Protein AF-A0AAD5APL8-F1 (afdb_monomer_lite)

Organism: Silurus asotus (NCBI:txid30991)

Structure (mmCIF, N/CA/C/O backbone):
data_AF-A0AAD5APL8-F1
#
_entry.id   AF-A0AAD5APL8-F1
#
loop_
_atom_site.group_PDB
_atom_site.id
_atom_site.type_symbol
_atom_site.label_atom_id
_atom_site.label_alt_id
_atom_site.label_comp_id
_atom_site.label_asym_id
_atom_site.label_entity_id
_atom_site.label_seq_id
_atom_site.pdbx_PDB_ins_code
_atom_site.Cartn_x
_atom_site.Cartn_y
_atom_site.Cartn_z
_atom_site.occupancy
_atom_site.B_iso_or_equiv
_atom_site.auth_seq_id
_atom_site.auth_comp_id
_atom_site.auth_asym_id
_atom_site.auth_atom_id
_atom_site.pdbx_PDB_model_num
ATOM 1 N N . GLU A 1 1 ? 1.691 -7.862 37.920 1.00 60.91 1 GLU A N 1
ATOM 2 C CA . GLU A 1 1 ? 2.250 -9.004 37.168 1.00 60.91 1 GLU A CA 1
ATOM 3 C C . GLU A 1 1 ? 2.246 -8.672 35.672 1.00 60.91 1 GLU A C 1
ATOM 5 O O . GLU A 1 1 ? 1.366 -7.941 35.237 1.00 60.91 1 GLU A O 1
ATOM 10 N N . HIS A 1 2 ? 3.285 -9.106 34.943 1.00 83.31 2 HIS A N 1
ATOM 11 C CA . HIS A 1 2 ? 3.662 -8.839 33.529 1.00 83.31 2 HIS A CA 1
ATOM 12 C C . HIS A 1 2 ? 4.510 -7.599 33.159 1.00 83.31 2 HIS A C 1
ATOM 14 O O . HIS A 1 2 ? 5.050 -7.590 32.058 1.00 83.31 2 HIS A O 1
ATOM 20 N N . ASN A 1 3 ? 4.723 -6.595 34.023 1.00 86.06 3 ASN A N 1
ATOM 21 C CA . ASN A 1 3 ? 5.607 -5.434 33.740 1.00 86.06 3 ASN A CA 1
ATOM 22 C C . ASN A 1 3 ? 5.341 -4.686 32.406 1.00 86.06 3 ASN A C 1
ATOM 24 O O . ASN A 1 3 ? 6.222 -3.995 31.890 1.00 86.06 3 ASN A O 1
ATOM 28 N N . LEU A 1 4 ? 4.129 -4.776 31.851 1.00 89.31 4 LEU A N 1
ATOM 29 C CA . LEU A 1 4 ? 3.730 -4.028 30.658 1.00 89.31 4 LEU A CA 1
ATOM 30 C C . LEU A 1 4 ? 3.383 -2.584 31.039 1.00 89.31 4 LEU A C 1
ATOM 32 O O . LEU A 1 4 ? 2.614 -2.345 31.969 1.00 89.31 4 LEU A O 1
ATOM 36 N N . LYS A 1 5 ? 3.947 -1.615 30.312 1.00 89.12 5 LYS A N 1
ATOM 37 C CA . LYS A 1 5 ? 3.668 -0.185 30.496 1.00 89.12 5 LYS A CA 1
ATOM 38 C C . LYS A 1 5 ? 2.903 0.350 29.294 1.00 89.12 5 LYS A C 1
ATOM 40 O O . LYS A 1 5 ? 3.331 0.180 28.155 1.00 89.12 5 LYS A O 1
ATOM 45 N N . LEU A 1 6 ? 1.787 1.021 29.559 1.00 89.31 6 LEU A N 1
ATOM 46 C CA . LEU A 1 6 ? 1.026 1.736 28.540 1.00 89.31 6 LEU A CA 1
ATOM 47 C C . LEU A 1 6 ? 1.650 3.111 28.295 1.00 89.31 6 LEU A C 1
ATOM 49 O O . LEU A 1 6 ? 2.172 3.738 29.213 1.00 89.31 6 LEU A O 1
ATOM 53 N N . SER A 1 7 ? 1.571 3.588 27.054 1.00 91.38 7 SER A N 1
ATOM 54 C CA . SER A 1 7 ? 1.908 4.966 26.693 1.00 91.38 7 SER A CA 1
ATOM 55 C C . SER A 1 7 ? 0.603 5.762 26.599 1.00 91.38 7 SER A C 1
ATOM 57 O O . SER A 1 7 ? -0.112 5.596 25.607 1.00 91.38 7 SER A O 1
ATOM 59 N N . PRO A 1 8 ? 0.253 6.604 27.596 1.00 88.75 8 PRO A N 1
ATOM 60 C CA . PRO A 1 8 ? -1.050 7.273 27.632 1.00 88.75 8 PRO A CA 1
ATOM 61 C C . PRO A 1 8 ? -1.317 8.136 26.396 1.00 88.75 8 PRO A C 1
ATOM 63 O O . PRO A 1 8 ? -2.442 8.179 25.915 1.00 88.75 8 PRO A O 1
ATOM 66 N N . SER A 1 9 ? -0.273 8.745 25.821 1.00 90.31 9 SER A N 1
ATOM 67 C CA . SER A 1 9 ? -0.365 9.568 24.608 1.00 90.31 9 SER A CA 1
ATOM 68 C C . SER A 1 9 ? -0.755 8.790 23.348 1.00 90.31 9 SER A C 1
ATOM 70 O O . SER A 1 9 ? -1.257 9.381 22.398 1.00 90.31 9 SER A O 1
ATOM 72 N N . LYS A 1 10 ? -0.537 7.471 23.326 1.00 87.12 10 LYS A N 1
ATOM 73 C CA . LYS A 1 10 ? -0.901 6.586 22.209 1.00 87.12 10 LYS A CA 1
ATOM 74 C C . LYS A 1 10 ? -2.201 5.820 22.462 1.00 87.12 10 LYS A C 1
ATOM 76 O O . LYS A 1 10 ? -2.672 5.122 21.570 1.00 87.12 10 LYS A O 1
ATOM 81 N N . CYS A 1 11 ? -2.768 5.916 23.665 1.00 89.25 11 CYS A N 1
ATOM 82 C CA . CYS A 1 11 ? -3.977 5.190 24.027 1.00 89.25 11 CYS A CA 1
ATOM 83 C C . CYS A 1 11 ? -5.221 5.969 23.589 1.00 89.25 11 CYS A C 1
ATOM 85 O O . CYS A 1 11 ? -5.400 7.134 23.938 1.00 89.25 11 CYS A O 1
ATOM 87 N N . GLN A 1 12 ? -6.107 5.307 22.849 1.00 87.44 12 GLN A N 1
ATOM 88 C CA . GLN A 1 12 ? -7.395 5.853 22.435 1.00 87.44 12 GLN A CA 1
ATOM 89 C C . GLN A 1 12 ? -8.500 4.996 23.053 1.00 87.44 12 GLN A C 1
ATOM 91 O O . GLN A 1 12 ? -8.685 3.847 22.664 1.00 87.44 12 GLN A O 1
ATOM 96 N N . PHE A 1 13 ? -9.220 5.544 24.031 1.00 89.94 13 PHE A N 1
ATOM 97 C CA . PHE A 1 13 ? -10.302 4.840 24.723 1.00 89.94 13 PHE A CA 1
ATOM 98 C C . PHE A 1 13 ? -11.671 5.329 24.248 1.00 89.94 13 PHE A C 1
ATOM 100 O O . PHE A 1 13 ? -11.840 6.515 23.964 1.00 89.94 13 PHE A O 1
ATOM 107 N N . LEU A 1 14 ? -12.644 4.411 24.195 1.00 89.56 14 LEU A N 1
ATOM 108 C CA . LEU A 1 14 ? -14.065 4.697 23.940 1.00 89.56 14 LEU A CA 1
ATOM 109 C C . LEU A 1 14 ? -14.323 5.538 22.670 1.00 89.56 14 LEU A C 1
ATOM 111 O O . LEU A 1 14 ? -15.210 6.391 22.638 1.00 89.56 14 LEU A O 1
ATOM 115 N N . ARG A 1 15 ? -13.539 5.319 21.608 1.00 89.81 15 ARG A N 1
ATOM 116 C CA . ARG A 1 15 ? -13.717 5.988 20.312 1.00 89.81 15 ARG A CA 1
ATOM 117 C C . ARG A 1 15 ? -14.584 5.139 19.382 1.00 89.81 15 ARG A C 1
ATOM 119 O O . ARG A 1 15 ? -14.478 3.920 19.377 1.00 89.81 15 ARG A O 1
ATOM 126 N N . ARG A 1 16 ? -15.405 5.800 18.558 1.00 90.31 16 ARG A N 1
ATOM 127 C CA . ARG A 1 16 ? -16.196 5.147 17.494 1.00 90.31 16 ARG A CA 1
ATOM 128 C C . ARG A 1 16 ? -15.355 4.729 16.285 1.00 90.31 16 ARG A C 1
ATOM 130 O O . ARG A 1 16 ? -15.790 3.887 15.513 1.00 90.31 16 ARG A O 1
ATOM 137 N N . SER A 1 17 ? -14.190 5.352 16.119 1.00 90.12 17 SER A N 1
ATOM 138 C CA . SER A 1 17 ? -13.221 5.050 15.073 1.00 90.12 17 SER A CA 1
ATOM 139 C C . SER A 1 17 ? -11.806 5.211 15.628 1.00 90.12 17 SER A C 1
ATOM 141 O O . SER A 1 17 ? -11.549 6.161 16.376 1.00 90.12 17 SER A O 1
ATOM 143 N N . VAL A 1 18 ? -10.910 4.277 15.302 1.00 92.00 18 VAL A N 1
ATOM 144 C CA . VAL A 1 18 ? -9.502 4.284 15.731 1.00 92.00 18 VAL A CA 1
ATOM 145 C C . VAL A 1 18 ? -8.577 3.894 14.584 1.00 92.00 18 VAL A C 1
ATOM 147 O O . VAL A 1 18 ? -8.899 3.019 13.782 1.00 92.00 18 VAL A O 1
ATOM 150 N N . LYS A 1 19 ? -7.395 4.519 14.528 1.00 90.31 19 LYS A N 1
ATOM 151 C CA . LYS A 1 19 ? -6.320 4.101 13.620 1.00 90.31 19 LYS A CA 1
ATOM 152 C C . LYS A 1 19 ? -5.536 2.961 14.262 1.00 90.31 19 LYS A C 1
ATOM 154 O O . LYS A 1 19 ? -4.981 3.126 15.348 1.00 90.31 19 LYS A O 1
ATOM 159 N N . PHE A 1 20 ? -5.457 1.822 13.589 1.00 88.69 20 PHE A N 1
ATOM 160 C CA . PHE A 1 20 ? -4.731 0.652 14.064 1.00 88.69 20 PHE A CA 1
ATOM 161 C C . PHE A 1 20 ? -4.016 -0.038 12.905 1.00 88.69 20 PHE A C 1
ATOM 163 O O . PHE A 1 20 ? -4.647 -0.423 11.928 1.00 88.69 20 PHE A O 1
ATOM 170 N N . LEU A 1 21 ? -2.690 -0.177 13.019 1.00 86.56 21 LEU A N 1
ATOM 171 C CA . LEU A 1 21 ? -1.834 -0.822 12.014 1.00 86.56 21 LEU A CA 1
ATOM 172 C C . LEU A 1 21 ? -2.112 -0.335 10.577 1.00 86.56 21 LEU A C 1
ATOM 174 O O . LEU A 1 21 ? -2.292 -1.146 9.693 1.00 86.56 21 LEU A O 1
ATOM 178 N N . GLY A 1 22 ? -2.197 0.975 10.324 1.00 83.19 22 GLY A N 1
ATOM 179 C CA . GLY A 1 22 ? -2.444 1.486 8.961 1.00 83.19 22 GLY A CA 1
ATOM 180 C C . GLY A 1 22 ? -3.868 1.267 8.430 1.00 83.19 22 GLY A C 1
ATOM 181 O O . GLY A 1 22 ? -4.136 1.518 7.259 1.00 83.19 22 GLY A O 1
ATOM 182 N N . HIS A 1 23 ? -4.793 0.849 9.288 1.00 87.00 23 HIS A N 1
ATOM 183 C CA . HIS A 1 23 ? -6.217 0.784 8.992 1.00 87.00 23 HIS A CA 1
ATOM 184 C C . HIS A 1 23 ? -7.004 1.703 9.917 1.00 87.00 23 HIS A C 1
ATOM 186 O O . HIS A 1 23 ? -6.560 2.044 11.015 1.00 87.00 23 HIS A O 1
ATOM 192 N N . VAL A 1 24 ? -8.198 2.078 9.479 1.00 89.06 24 VAL A N 1
ATOM 193 C CA . VAL A 1 24 ? -9.195 2.761 10.297 1.00 89.06 24 VAL A CA 1
ATOM 194 C C . VAL A 1 24 ? -10.268 1.737 10.643 1.00 89.06 24 VAL A C 1
ATOM 196 O O . VAL A 1 24 ? -10.888 1.160 9.758 1.00 89.06 24 VAL A O 1
ATOM 199 N N . ILE A 1 25 ? -10.453 1.469 11.933 1.00 90.06 25 ILE A N 1
ATOM 200 C CA . ILE A 1 25 ? -11.466 0.536 12.432 1.00 90.06 25 ILE A CA 1
ATOM 201 C C . ILE A 1 25 ? -12.627 1.369 12.964 1.00 90.06 25 ILE A C 1
ATOM 203 O O . ILE A 1 25 ? -12.438 2.123 13.920 1.00 90.06 25 ILE A O 1
ATOM 207 N N . SER A 1 26 ? -13.805 1.236 12.358 1.00 89.75 26 SER A N 1
ATOM 208 C CA . SER A 1 26 ? -15.046 1.902 12.767 1.00 89.75 26 SER A CA 1
ATOM 209 C C . SER A 1 26 ? -16.179 0.892 12.988 1.00 89.75 26 SER A C 1
ATOM 211 O O . SER A 1 26 ? -15.986 -0.319 12.894 1.00 89.75 26 SER A O 1
ATOM 213 N N . GLN A 1 27 ? -17.378 1.395 13.295 1.00 86.38 27 GLN A N 1
ATOM 214 C CA . GLN A 1 27 ? -18.594 0.578 13.388 1.00 86.38 27 GLN A CA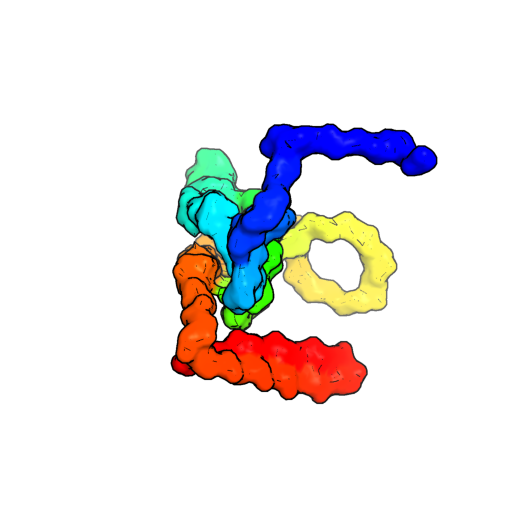 1
ATOM 215 C C . GLN A 1 27 ? -18.966 -0.085 12.052 1.00 86.38 27 GLN A C 1
ATOM 217 O O . GLN A 1 27 ? -19.556 -1.160 12.059 1.00 86.38 27 GLN A O 1
ATOM 222 N N . ASP A 1 28 ? -18.582 0.532 10.934 1.00 80.94 28 ASP A N 1
ATOM 223 C CA . ASP A 1 28 ? -18.875 0.056 9.577 1.00 80.94 28 ASP A CA 1
ATOM 224 C C . ASP A 1 28 ? -17.874 -1.010 9.099 1.00 80.94 28 ASP A C 1
ATOM 226 O O . ASP A 1 28 ? -18.093 -1.666 8.084 1.00 80.94 28 ASP A O 1
ATOM 230 N N . GLY A 1 29 ? -16.775 -1.207 9.838 1.00 83.88 29 GLY A N 1
ATOM 231 C CA . GLY A 1 29 ? -15.757 -2.211 9.550 1.00 83.88 29 GLY A CA 1
ATOM 232 C C . GLY A 1 29 ? -14.341 -1.643 9.506 1.00 83.88 29 GLY A C 1
ATOM 233 O O . GLY A 1 29 ? -13.991 -0.709 10.228 1.00 83.88 29 GLY A O 1
ATOM 234 N N . ILE A 1 30 ? -13.499 -2.262 8.678 1.00 85.56 30 ILE A N 1
ATOM 235 C CA . ILE A 1 30 ? -12.093 -1.891 8.496 1.00 85.56 30 ILE A CA 1
ATOM 236 C C . ILE A 1 30 ? -11.963 -1.149 7.169 1.00 85.56 30 ILE A C 1
ATOM 238 O O . ILE A 1 30 ? -12.291 -1.697 6.119 1.00 85.56 30 ILE A O 1
ATOM 242 N N . SER A 1 31 ? -11.438 0.070 7.204 1.00 83.62 31 SER A N 1
ATOM 243 C CA . SER A 1 31 ? -11.122 0.872 6.023 1.00 83.62 31 SER A CA 1
ATOM 244 C C . SER A 1 31 ? -9.631 1.220 5.959 1.00 83.62 31 SER A C 1
ATOM 246 O O . SER A 1 31 ? -8.856 0.984 6.895 1.00 83.62 31 SER A O 1
ATOM 248 N N . ARG A 1 32 ? -9.187 1.716 4.801 1.00 85.56 32 ARG A N 1
ATOM 249 C CA . ARG A 1 32 ? -7.791 2.119 4.571 1.00 85.56 32 ARG A CA 1
ATOM 250 C C . ARG A 1 32 ? -7.498 3.420 5.325 1.00 85.56 32 ARG A C 1
ATOM 252 O O . ARG A 1 32 ? -8.349 4.304 5.369 1.00 85.56 32 ARG A O 1
ATOM 259 N N . ASP A 1 33 ? -6.297 3.565 5.885 1.00 86.69 33 ASP A N 1
ATOM 260 C CA . ASP A 1 33 ? -5.881 4.844 6.471 1.00 86.69 33 ASP A CA 1
ATOM 261 C C . ASP A 1 33 ? -5.649 5.885 5.358 1.00 86.69 33 ASP A C 1
ATOM 263 O O . ASP A 1 33 ? -4.759 5.673 4.524 1.00 86.69 33 ASP A O 1
ATOM 267 N N . PRO A 1 34 ? -6.413 6.997 5.318 1.00 83.50 34 PRO A N 1
ATOM 268 C CA . PRO A 1 34 ? -6.291 8.002 4.263 1.00 83.50 34 PRO A CA 1
ATOM 269 C C . PRO A 1 34 ? -4.874 8.575 4.169 1.00 83.50 34 PRO A C 1
ATOM 271 O O . PRO A 1 34 ? -4.393 8.791 3.062 1.00 83.50 34 PRO A O 1
ATOM 274 N N . ASP A 1 35 ? -4.159 8.708 5.291 1.00 85.69 35 ASP A N 1
ATOM 275 C CA . ASP A 1 35 ? -2.789 9.239 5.307 1.00 85.69 35 ASP A CA 1
ATOM 276 C C . ASP A 1 35 ? -1.827 8.305 4.549 1.00 85.69 35 ASP A C 1
ATOM 278 O O . ASP A 1 35 ? -0.874 8.736 3.897 1.00 85.69 35 ASP A O 1
ATOM 282 N N . LYS A 1 36 ? -2.064 6.990 4.639 1.00 86.38 36 LYS A N 1
ATOM 283 C CA . LYS A 1 36 ? -1.251 5.973 3.963 1.00 86.38 36 LYS A CA 1
ATOM 284 C C . LYS A 1 36 ? -1.615 5.843 2.494 1.00 86.38 36 LYS A C 1
ATOM 286 O O . LYS A 1 36 ? -0.715 5.649 1.683 1.00 86.38 36 LYS A O 1
ATOM 291 N N . VAL A 1 37 ? -2.897 5.960 2.158 1.00 85.50 37 VAL A N 1
ATOM 292 C CA . VAL A 1 37 ? -3.353 5.981 0.763 1.00 85.50 37 VAL A CA 1
ATOM 293 C C . VAL A 1 37 ? -2.806 7.216 0.052 1.00 85.50 37 VAL A C 1
ATOM 295 O O . VAL A 1 37 ? -2.218 7.088 -1.017 1.00 85.50 37 VAL A O 1
ATOM 298 N N . GLU A 1 38 ? -2.895 8.390 0.677 1.00 86.00 38 GLU A N 1
ATOM 299 C CA . GLU A 1 38 ? -2.369 9.638 0.124 1.00 86.00 38 GLU A CA 1
ATOM 300 C C . GLU A 1 38 ? -0.858 9.549 -0.135 1.00 86.00 38 GLU A C 1
ATOM 302 O O . GLU A 1 38 ? -0.378 10.005 -1.171 1.00 86.00 38 GLU A O 1
ATOM 307 N N . ALA A 1 39 ? -0.102 8.902 0.758 1.00 87.62 39 ALA A N 1
ATOM 308 C CA . ALA A 1 39 ? 1.325 8.672 0.549 1.00 87.62 39 ALA A CA 1
ATOM 309 C C . ALA A 1 39 ? 1.621 7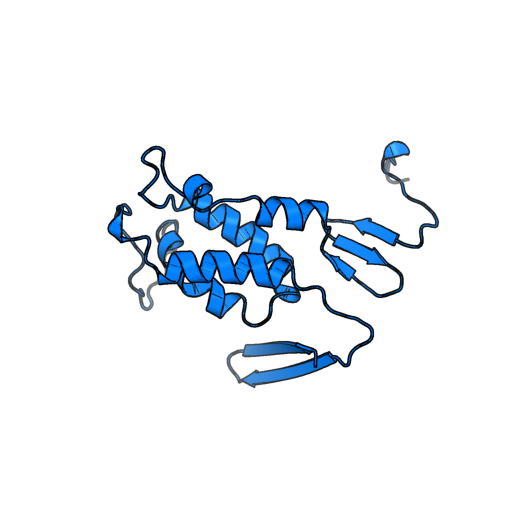.805 -0.690 1.00 87.62 39 ALA A C 1
ATOM 311 O O . ALA A 1 39 ? 2.612 8.061 -1.364 1.00 87.62 39 ALA A O 1
ATOM 312 N N . ILE A 1 40 ? 0.780 6.811 -1.004 1.00 87.31 40 ILE A N 1
ATOM 313 C CA . ILE A 1 40 ? 0.937 5.957 -2.197 1.00 87.31 40 ILE A CA 1
ATOM 314 C C . ILE A 1 40 ? 0.531 6.712 -3.472 1.00 87.31 40 ILE A C 1
ATOM 316 O O . ILE A 1 40 ? 1.176 6.573 -4.510 1.00 87.31 40 ILE A O 1
ATOM 320 N N . VAL A 1 41 ? -0.509 7.540 -3.391 1.00 86.69 41 VAL A N 1
ATOM 321 C CA . VAL A 1 41 ? -1.004 8.355 -4.515 1.00 86.69 41 VAL A CA 1
ATOM 322 C C . VAL A 1 41 ? -0.038 9.491 -4.864 1.00 86.69 41 VAL A C 1
ATOM 324 O O . VAL A 1 41 ? 0.096 9.848 -6.027 1.00 86.69 41 VAL A O 1
ATOM 327 N N . LYS A 1 42 ? 0.681 10.037 -3.877 1.00 87.94 42 LYS A N 1
ATOM 328 C CA . LYS A 1 42 ? 1.711 11.067 -4.097 1.00 87.94 42 LYS A CA 1
ATOM 329 C C . LYS A 1 42 ? 2.976 10.547 -4.778 1.00 87.94 42 LYS A C 1
ATOM 331 O O . LYS A 1 42 ? 3.769 11.366 -5.231 1.00 87.94 42 LYS A O 1
ATOM 336 N N . VAL A 1 43 ? 3.187 9.229 -4.825 1.00 88.44 43 VAL A N 1
ATOM 337 C CA . VAL A 1 43 ? 4.315 8.648 -5.565 1.00 88.44 43 VAL A CA 1
ATOM 338 C C . VAL A 1 43 ? 4.141 8.981 -7.041 1.00 88.44 43 VAL A C 1
ATOM 340 O O . VAL A 1 43 ? 3.064 8.795 -7.601 1.00 88.44 43 VAL A O 1
ATOM 343 N N . THR A 1 44 ? 5.199 9.462 -7.675 1.00 89.00 44 THR A N 1
ATOM 344 C CA . THR A 1 44 ? 5.229 9.728 -9.115 1.00 89.00 44 THR A CA 1
ATOM 345 C C . THR A 1 44 ? 6.032 8.656 -9.844 1.00 89.00 44 THR A C 1
ATOM 347 O O . THR A 1 44 ? 6.839 7.954 -9.234 1.00 89.00 44 THR A O 1
ATOM 350 N N . GLU A 1 45 ? 5.853 8.535 -11.164 1.00 87.19 45 GLU A N 1
ATOM 351 C CA . GLU A 1 45 ? 6.674 7.619 -11.972 1.00 87.19 45 GLU A CA 1
ATOM 352 C C . GLU A 1 45 ? 8.174 7.935 -11.810 1.00 87.19 45 GLU A C 1
ATOM 354 O O . GLU A 1 45 ? 8.976 7.015 -11.688 1.00 87.19 45 GLU A O 1
ATOM 359 N N . ALA A 1 46 ? 8.547 9.216 -11.680 1.00 86.12 46 ALA A N 1
ATOM 360 C CA . ALA A 1 46 ? 9.929 9.653 -11.472 1.00 86.12 46 ALA A CA 1
ATOM 361 C C . ALA A 1 46 ? 10.556 9.113 -10.171 1.00 86.12 46 ALA A C 1
ATOM 363 O O . ALA A 1 46 ? 11.747 8.813 -10.148 1.00 86.12 46 ALA A O 1
ATOM 364 N N . ASP A 1 47 ? 9.764 8.913 -9.112 1.00 87.00 47 ASP A N 1
ATOM 365 C CA . ASP A 1 47 ? 10.243 8.342 -7.841 1.00 87.00 47 ASP A CA 1
ATOM 366 C C . ASP A 1 47 ? 10.592 6.846 -7.949 1.00 87.00 47 ASP A C 1
ATOM 368 O O . ASP A 1 47 ? 11.273 6.285 -7.078 1.00 87.00 47 ASP A O 1
ATOM 372 N N . LEU A 1 48 ? 10.099 6.187 -9.003 1.00 86.50 48 LEU A N 1
ATOM 373 C CA . LEU A 1 48 ? 10.376 4.788 -9.321 1.00 86.50 48 LEU A CA 1
ATOM 374 C C . LEU A 1 48 ? 11.568 4.616 -10.269 1.00 86.50 48 LEU A C 1
ATOM 376 O O . LEU A 1 48 ? 12.001 3.479 -10.482 1.00 86.50 48 LEU A O 1
ATOM 380 N N . MET A 1 49 ? 12.108 5.715 -10.797 1.00 87.06 49 MET A N 1
ATOM 381 C CA . MET A 1 49 ? 13.257 5.714 -11.696 1.00 87.06 49 MET A CA 1
ATOM 382 C C . MET A 1 49 ? 14.579 5.884 -10.934 1.00 87.06 49 MET A C 1
ATO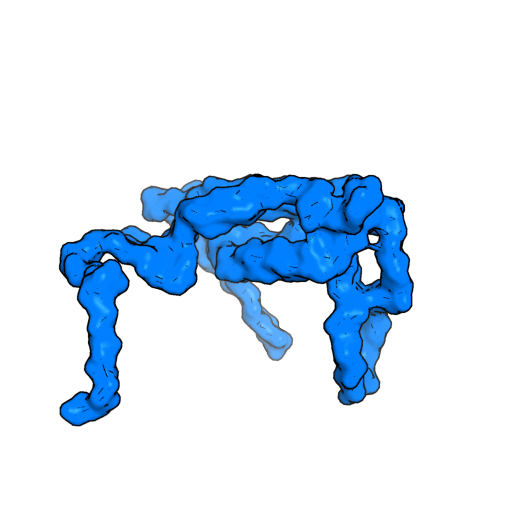M 384 O O . MET A 1 49 ? 14.628 6.241 -9.754 1.00 87.06 49 MET A O 1
ATOM 388 N N . GLU A 1 50 ? 15.676 5.590 -11.620 1.00 82.94 50 GLU A N 1
ATOM 389 C CA . GLU A 1 50 ? 17.030 5.981 -11.242 1.00 82.94 50 GLU A CA 1
ATOM 390 C C . GLU A 1 50 ? 17.219 7.503 -11.383 1.00 82.94 50 GLU A C 1
ATOM 392 O O . GLU A 1 50 ? 16.350 8.230 -11.865 1.00 82.94 50 GLU A O 1
ATOM 397 N N . LEU A 1 51 ? 18.393 8.005 -10.984 1.00 81.94 51 LEU A N 1
ATOM 398 C CA . LEU A 1 51 ? 18.7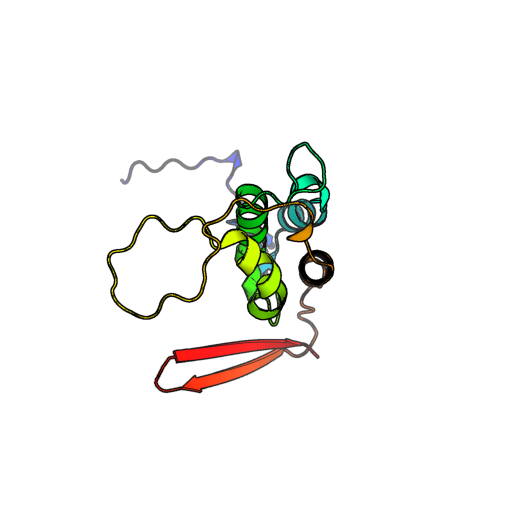42 9.433 -11.074 1.00 81.94 51 LEU A CA 1
ATOM 399 C C . LEU A 1 51 ? 18.690 10.007 -12.502 1.00 81.94 51 LEU A C 1
ATOM 401 O O . LEU A 1 51 ? 18.696 11.224 -12.667 1.00 81.94 51 LEU A O 1
ATOM 405 N N . ASP A 1 52 ? 18.666 9.147 -13.522 1.00 80.25 52 ASP A N 1
ATOM 406 C CA . ASP A 1 52 ? 18.517 9.533 -14.924 1.00 80.25 52 ASP A CA 1
ATOM 407 C C . ASP A 1 52 ? 17.068 9.882 -15.308 1.00 80.25 52 ASP A C 1
ATOM 409 O O . ASP A 1 52 ? 16.853 10.481 -16.359 1.00 80.25 52 ASP A O 1
ATOM 413 N N . GLY A 1 53 ? 16.085 9.546 -14.463 1.00 79.19 53 GLY A N 1
ATOM 414 C CA . GLY A 1 53 ? 14.665 9.815 -14.685 1.00 79.19 53 GLY A CA 1
ATOM 415 C C . GLY A 1 53 ? 14.009 8.929 -15.746 1.00 79.19 53 GLY A C 1
ATOM 416 O O . GLY A 1 53 ? 12.864 9.189 -16.109 1.00 79.19 53 GLY A O 1
ATOM 417 N N . VAL A 1 54 ? 14.706 7.903 -16.247 1.00 79.38 54 VAL A N 1
ATOM 418 C CA . VAL A 1 54 ? 14.211 7.050 -17.345 1.00 79.38 54 VAL A CA 1
ATOM 419 C C . VAL A 1 54 ? 14.378 5.564 -17.043 1.00 79.38 54 VAL A C 1
ATOM 421 O O . VAL A 1 54 ? 13.545 4.758 -17.449 1.00 79.38 54 VAL A O 1
ATOM 424 N N . THR A 1 55 ? 15.431 5.170 -16.325 1.00 84.31 55 THR A N 1
ATOM 425 C CA . THR A 1 55 ? 15.665 3.757 -16.030 1.00 84.31 55 THR A CA 1
ATOM 426 C C . THR A 1 55 ? 14.875 3.339 -14.788 1.00 84.31 55 THR A C 1
ATOM 428 O O . THR A 1 55 ? 15.098 3.904 -13.719 1.00 84.31 55 THR A O 1
ATOM 431 N N . PRO A 1 56 ? 14.003 2.319 -14.856 1.00 85.69 56 PRO A N 1
ATOM 432 C CA . PRO A 1 56 ? 13.264 1.846 -13.691 1.00 85.69 56 PRO A CA 1
ATOM 433 C C . PRO A 1 56 ? 14.187 1.222 -12.638 1.00 85.69 56 PRO A C 1
ATOM 435 O O . PRO A 1 56 ? 15.018 0.365 -12.950 1.00 85.69 56 PRO A O 1
ATOM 438 N N . LEU A 1 57 ? 13.994 1.589 -11.367 1.00 87.88 57 LEU A N 1
ATOM 439 C CA . LEU A 1 57 ? 14.776 1.073 -10.244 1.00 87.88 57 LEU A CA 1
ATOM 440 C C . LEU A 1 57 ? 14.022 -0.058 -9.514 1.00 87.88 57 LEU A C 1
ATOM 442 O O . LEU A 1 57 ? 13.066 0.207 -8.775 1.00 87.88 57 LEU A O 1
ATOM 446 N N . PRO A 1 58 ? 14.476 -1.331 -9.601 1.00 85.56 58 PRO A N 1
ATOM 447 C CA . PRO A 1 58 ? 13.747 -2.476 -9.042 1.00 85.56 58 PRO A CA 1
ATOM 448 C C . PRO A 1 58 ? 13.440 -2.369 -7.544 1.00 85.56 58 PRO A C 1
ATOM 450 O O . PRO A 1 58 ? 12.412 -2.862 -7.080 1.00 85.56 58 PRO A O 1
ATOM 453 N N . SER A 1 59 ? 14.333 -1.739 -6.773 1.00 86.06 59 SER A N 1
ATOM 454 C CA . SER A 1 59 ? 14.170 -1.554 -5.325 1.00 86.06 59 SER A CA 1
ATOM 455 C C . SER A 1 59 ? 12.989 -0.633 -4.997 1.00 86.06 59 SER A C 1
ATOM 457 O O . SER A 1 59 ? 12.159 -0.958 -4.146 1.00 86.06 59 SER A O 1
ATOM 459 N N . LYS A 1 60 ? 12.863 0.484 -5.724 1.00 89.62 60 LYS A N 1
ATOM 460 C CA . LYS A 1 60 ? 11.778 1.458 -5.548 1.00 89.62 60 LYS A CA 1
ATOM 461 C C . LYS A 1 60 ? 10.444 0.881 -5.997 1.00 89.62 60 LYS A C 1
ATOM 463 O O . LYS A 1 60 ? 9.478 0.944 -5.241 1.00 89.62 60 LYS A O 1
ATOM 468 N N . ILE A 1 61 ? 10.428 0.208 -7.148 1.00 89.38 61 ILE A N 1
ATOM 469 C CA . ILE A 1 61 ? 9.239 -0.486 -7.662 1.00 89.38 61 ILE A CA 1
ATOM 470 C C . ILE A 1 61 ? 8.779 -1.569 -6.678 1.00 89.38 61 ILE A C 1
ATOM 472 O O . ILE A 1 61 ? 7.593 -1.658 -6.373 1.00 89.38 61 ILE A O 1
ATOM 476 N N . SER A 1 62 ? 9.703 -2.348 -6.103 1.00 87.50 62 SER A N 1
ATOM 477 C CA . SER A 1 62 ? 9.367 -3.358 -5.085 1.00 87.50 62 SER A CA 1
ATOM 478 C C . SER A 1 62 ? 8.789 -2.731 -3.814 1.00 87.50 62 SER A C 1
ATOM 480 O O . SER A 1 62 ? 7.854 -3.278 -3.233 1.00 87.50 62 SER A O 1
ATOM 482 N N . SER A 1 63 ? 9.325 -1.585 -3.382 1.00 89.94 63 SER A N 1
ATOM 483 C CA . SER A 1 63 ? 8.811 -0.847 -2.223 1.00 89.94 63 SER A CA 1
ATOM 484 C C . SER A 1 63 ? 7.399 -0.318 -2.472 1.00 89.94 63 SER A C 1
ATOM 486 O O . SER A 1 63 ? 6.531 -0.485 -1.616 1.00 89.94 63 SER A O 1
ATOM 488 N N . PHE A 1 64 ? 7.155 0.279 -3.641 1.00 91.56 64 PHE A N 1
ATOM 489 C CA . PHE A 1 64 ? 5.828 0.740 -4.050 1.00 91.56 64 PHE A CA 1
ATOM 490 C C . PHE A 1 64 ? 4.833 -0.422 -4.109 1.00 91.56 64 PHE A C 1
ATOM 492 O O . PHE A 1 64 ? 3.792 -0.376 -3.457 1.00 91.56 64 PHE A O 1
ATOM 499 N N . LEU A 1 65 ? 5.193 -1.512 -4.793 1.00 90.38 65 LEU A N 1
ATOM 500 C CA . LEU A 1 65 ? 4.368 -2.717 -4.855 1.00 90.38 65 LEU A CA 1
ATOM 501 C C . LEU A 1 65 ? 4.067 -3.267 -3.461 1.00 90.38 65 LEU A C 1
ATOM 503 O O . LEU A 1 65 ? 2.927 -3.618 -3.187 1.00 90.38 65 LEU A O 1
ATOM 507 N N . GLY A 1 66 ? 5.040 -3.288 -2.549 1.00 89.38 66 GLY A N 1
ATOM 508 C CA . GLY A 1 66 ? 4.818 -3.701 -1.163 1.00 89.38 66 GLY A CA 1
ATOM 509 C C . GLY A 1 66 ? 3.754 -2.861 -0.447 1.00 89.38 66 GLY A C 1
ATOM 510 O O . GLY A 1 66 ? 2.910 -3.417 0.255 1.00 89.38 66 GLY A O 1
ATOM 511 N N . MET A 1 67 ? 3.754 -1.542 -0.660 1.00 89.69 67 MET A N 1
ATOM 512 C CA . MET A 1 67 ? 2.738 -0.642 -0.102 1.00 89.69 67 MET A CA 1
ATOM 513 C C . MET A 1 67 ? 1.352 -0.872 -0.713 1.00 89.69 67 MET A C 1
ATOM 515 O O . MET A 1 67 ? 0.363 -0.883 0.013 1.00 89.69 67 MET A O 1
ATOM 519 N N . VAL A 1 68 ? 1.270 -1.098 -2.024 1.00 89.44 68 VAL A N 1
ATOM 520 C CA . VAL A 1 68 ? 0.001 -1.383 -2.714 1.00 89.44 68 VAL A CA 1
ATOM 521 C C . VAL A 1 68 ? -0.572 -2.733 -2.273 1.00 89.44 68 VAL A C 1
ATOM 523 O O . VAL A 1 68 ? -1.741 -2.828 -1.903 1.00 89.44 68 VAL A O 1
ATOM 526 N N . ILE A 1 69 ? 0.265 -3.773 -2.232 1.00 88.12 69 ILE A N 1
ATOM 527 C CA . ILE A 1 69 ? -0.125 -5.138 -1.846 1.00 88.12 69 ILE A CA 1
ATOM 528 C C . ILE A 1 69 ? -0.618 -5.189 -0.398 1.00 88.12 69 ILE A C 1
ATOM 530 O O . ILE A 1 69 ? -1.489 -5.995 -0.069 1.00 88.12 69 ILE A O 1
ATOM 534 N N . TYR A 1 70 ? -0.108 -4.314 0.472 1.00 88.81 70 TYR A N 1
ATOM 535 C CA . TYR A 1 70 ? -0.608 -4.184 1.839 1.00 88.81 70 TYR A CA 1
ATOM 536 C C . TYR A 1 70 ? -2.124 -3.913 1.878 1.00 88.81 70 TYR A C 1
ATOM 538 O O . TYR A 1 70 ? -2.837 -4.477 2.707 1.00 88.81 70 TYR A O 1
ATOM 546 N N . TYR A 1 71 ? -2.633 -3.139 0.916 1.00 86.69 71 TYR A N 1
ATOM 547 C CA . TYR A 1 71 ? -4.054 -2.822 0.762 1.00 86.69 71 TYR A CA 1
ATOM 548 C C . TYR A 1 71 ? -4.763 -3.653 -0.322 1.00 86.69 71 TYR A C 1
ATOM 550 O O . TYR A 1 71 ? -5.892 -3.326 -0.684 1.00 86.69 71 TYR A O 1
ATOM 558 N N . GLN A 1 72 ? -4.164 -4.753 -0.803 1.00 84.31 72 GLN A N 1
ATOM 559 C CA . GLN A 1 72 ? -4.714 -5.566 -1.904 1.00 84.31 72 GLN A CA 1
ATOM 560 C C . GLN A 1 72 ? -6.129 -6.101 -1.647 1.00 84.31 72 GLN A C 1
ATOM 562 O O . GLN A 1 72 ? -6.876 -6.302 -2.593 1.00 84.31 72 GLN A O 1
ATOM 567 N N . HIS A 1 73 ? -6.518 -6.310 -0.384 1.00 80.75 73 HIS A N 1
ATOM 568 C CA . HIS A 1 73 ? -7.863 -6.783 -0.020 1.00 80.75 73 HIS A CA 1
ATOM 569 C C . HIS A 1 73 ? -8.972 -5.824 -0.453 1.00 80.75 73 HIS A C 1
ATOM 571 O O . HIS A 1 73 ? -10.125 -6.221 -0.565 1.00 80.75 73 HIS A O 1
ATOM 577 N N . PHE A 1 74 ? -8.615 -4.566 -0.692 1.00 77.44 74 PHE A N 1
ATOM 578 C CA . PHE A 1 74 ? -9.531 -3.546 -1.155 1.00 77.44 74 PHE A CA 1
ATOM 579 C C . PHE A 1 74 ? -9.351 -3.228 -2.651 1.00 77.44 74 PHE A C 1
ATOM 581 O O . PHE A 1 74 ? -9.929 -2.260 -3.129 1.00 77.44 74 PHE A O 1
ATOM 588 N N . ILE A 1 75 ? -8.491 -3.953 -3.369 1.00 80.75 75 ILE A N 1
ATOM 589 C CA . ILE A 1 75 ? -8.180 -3.724 -4.783 1.00 80.75 75 ILE A CA 1
ATOM 590 C C . ILE A 1 75 ? -8.571 -4.990 -5.540 1.00 80.75 75 ILE A C 1
ATOM 592 O O . ILE A 1 75 ? -7.879 -6.011 -5.483 1.00 80.75 75 ILE A O 1
ATOM 596 N N . GLU A 1 76 ? -9.674 -4.928 -6.275 1.00 78.25 76 GLU A N 1
ATOM 597 C CA . GLU A 1 76 ? -10.074 -6.023 -7.154 1.00 78.25 76 GLU A CA 1
ATOM 598 C C . GLU A 1 76 ? -9.001 -6.285 -8.215 1.00 78.25 76 GLU A C 1
ATOM 600 O O . GLU A 1 76 ? -8.435 -5.364 -8.802 1.00 78.25 76 GLU A O 1
ATOM 605 N N . ASN A 1 77 ? -8.697 -7.562 -8.461 1.00 80.56 77 ASN A N 1
ATOM 606 C CA . ASN A 1 77 ? -7.714 -7.983 -9.463 1.00 80.56 77 ASN A CA 1
ATOM 607 C C . ASN A 1 77 ? -6.319 -7.337 -9.313 1.00 80.56 77 ASN A C 1
ATOM 609 O O . ASN A 1 77 ? -5.565 -7.265 -10.286 1.00 80.56 77 ASN A O 1
ATOM 613 N N . CYS A 1 78 ? -5.923 -6.949 -8.091 1.00 83.38 78 CYS A N 1
ATOM 614 C CA . CYS A 1 78 ? -4.629 -6.313 -7.812 1.00 83.38 78 CYS A CA 1
ATOM 615 C C . CYS A 1 78 ? -3.437 -7.067 -8.423 1.00 83.38 78 CYS A C 1
ATOM 617 O O . CYS A 1 78 ? -2.502 -6.453 -8.931 1.00 83.38 78 CYS A O 1
ATOM 619 N N . SER A 1 79 ? -3.458 -8.404 -8.400 1.00 82.00 79 SER A N 1
ATOM 620 C CA . SER A 1 79 ? -2.379 -9.227 -8.961 1.00 82.00 79 SER A CA 1
ATOM 621 C C . SER A 1 79 ? -2.267 -9.128 -10.484 1.00 82.00 79 SER A C 1
ATOM 623 O O . SER A 1 79 ? -1.165 -9.249 -11.016 1.00 82.00 79 SER A O 1
ATOM 625 N N . VAL A 1 80 ? -3.387 -8.925 -11.185 1.00 83.69 80 VAL A N 1
ATOM 626 C CA . VAL A 1 80 ? -3.414 -8.755 -12.645 1.00 83.69 80 VAL A CA 1
ATOM 627 C C . VAL A 1 80 ? -2.866 -7.379 -13.006 1.00 83.69 80 VAL A C 1
ATOM 629 O O . VAL A 1 80 ? -1.978 -7.295 -13.851 1.00 83.69 80 VAL A O 1
ATOM 632 N N . LEU A 1 81 ? -3.314 -6.338 -12.299 1.00 85.38 81 LEU A N 1
ATOM 633 C CA . LEU A 1 81 ? -2.849 -4.961 -12.487 1.00 85.38 81 LEU A CA 1
ATOM 634 C C . LEU A 1 81 ? -1.356 -4.812 -12.176 1.00 85.38 81 LEU A C 1
ATOM 636 O O . LEU A 1 81 ? -0.612 -4.216 -12.941 1.00 85.38 81 LEU A O 1
ATOM 640 N N . ALA A 1 82 ? -0.874 -5.418 -11.091 1.00 86.50 82 ALA A N 1
ATOM 641 C CA . ALA A 1 82 ? 0.527 -5.316 -10.684 1.00 86.50 82 ALA A CA 1
ATOM 642 C C . ALA A 1 82 ? 1.490 -6.182 -11.520 1.00 86.50 82 ALA A C 1
ATOM 644 O O . ALA A 1 82 ? 2.708 -6.064 -11.376 1.00 86.50 82 ALA A O 1
ATOM 645 N N . LYS A 1 83 ? 0.982 -7.072 -12.381 1.00 86.12 83 LYS A N 1
ATOM 646 C CA . LYS A 1 83 ? 1.775 -8.028 -13.170 1.00 86.12 83 LYS A CA 1
ATOM 647 C C . LYS A 1 83 ? 2.918 -7.393 -13.987 1.00 86.12 83 LYS A C 1
ATOM 649 O O . LYS A 1 83 ? 4.033 -7.911 -13.870 1.00 86.12 83 LYS A O 1
ATOM 654 N N . PRO A 1 84 ? 2.710 -6.325 -14.786 1.00 86.88 84 PRO A N 1
ATOM 655 C CA . PRO A 1 84 ? 3.798 -5.671 -15.521 1.00 86.88 84 PRO A CA 1
ATOM 656 C C . PRO A 1 84 ? 4.888 -5.125 -14.587 1.00 86.88 84 PRO A C 1
ATOM 658 O O . PRO A 1 84 ? 6.070 -5.363 -14.819 1.00 86.88 84 PRO A O 1
ATOM 661 N N . LEU A 1 85 ? 4.517 -4.520 -13.456 1.00 86.94 85 LEU A N 1
ATOM 662 C CA . LEU A 1 85 ? 5.482 -4.008 -12.474 1.00 86.94 85 LEU A CA 1
ATOM 663 C C . LEU A 1 85 ? 6.235 -5.135 -11.744 1.00 86.94 85 LEU A C 1
ATOM 665 O O . LEU A 1 85 ? 7.428 -5.023 -11.457 1.00 86.94 85 LEU A O 1
ATOM 669 N N . PHE A 1 86 ? 5.574 -6.263 -11.473 1.00 85.56 86 PHE A N 1
ATOM 670 C CA . PHE A 1 86 ? 6.234 -7.446 -10.918 1.00 85.56 86 PHE A CA 1
ATOM 671 C C . PHE A 1 86 ? 7.266 -8.053 -11.870 1.00 85.56 86 PHE A C 1
ATOM 673 O O . PHE A 1 86 ? 8.257 -8.617 -11.401 1.00 85.56 86 PHE A O 1
ATOM 680 N N . ALA A 1 87 ? 7.072 -7.931 -13.187 1.00 84.25 87 ALA A N 1
ATOM 681 C CA . ALA A 1 87 ? 8.073 -8.373 -14.150 1.00 84.25 87 ALA A CA 1
ATOM 682 C C . ALA A 1 87 ? 9.397 -7.619 -13.937 1.00 84.25 87 ALA A C 1
ATOM 684 O O . ALA A 1 87 ? 10.448 -8.255 -13.894 1.00 84.25 87 ALA A O 1
ATOM 685 N N . LEU A 1 88 ? 9.338 -6.311 -13.660 1.00 82.75 88 LEU A N 1
ATOM 686 C CA . LEU A 1 88 ? 10.506 -5.447 -13.434 1.00 82.75 88 LEU A CA 1
ATOM 687 C C . LEU A 1 88 ? 11.243 -5.719 -12.110 1.00 82.75 88 LEU A C 1
ATOM 689 O O . LEU A 1 88 ? 12.427 -5.418 -11.975 1.00 82.75 88 LEU A O 1
ATOM 693 N N . THR A 1 89 ? 10.583 -6.326 -11.123 1.00 78.69 89 THR A N 1
ATOM 694 C CA . THR A 1 89 ? 11.182 -6.617 -9.802 1.00 78.69 89 THR A CA 1
ATOM 695 C C . THR A 1 89 ? 11.788 -8.022 -9.694 1.00 78.69 89 THR A C 1
ATOM 697 O O . THR A 1 89 ? 12.451 -8.352 -8.706 1.00 78.69 89 THR A O 1
ATOM 700 N N . GLY A 1 90 ? 11.626 -8.856 -10.727 1.00 62.66 90 GLY A N 1
ATOM 701 C CA . GLY A 1 90 ? 11.936 -10.290 -10.724 1.00 62.66 90 GLY A CA 1
ATOM 702 C C . GLY A 1 90 ? 13.405 -10.711 -10.530 1.00 62.66 90 GLY A C 1
ATOM 703 O O . GLY A 1 90 ? 13.676 -11.909 -10.509 1.00 62.66 90 GLY A O 1
ATOM 704 N N . GLY A 1 91 ? 14.358 -9.793 -10.356 1.00 54.78 91 GLY A N 1
ATOM 705 C CA . GLY A 1 91 ? 15.798 -10.099 -10.285 1.00 54.78 91 GLY A CA 1
ATOM 706 C C . GLY A 1 91 ? 16.388 -10.359 -8.889 1.00 54.78 91 GLY A C 1
ATOM 707 O O . GLY A 1 91 ? 17.516 -10.829 -8.781 1.00 54.78 91 GLY A O 1
ATOM 708 N N . GLN A 1 92 ? 15.667 -10.093 -7.795 1.00 48.91 92 GLN A N 1
ATOM 709 C CA . GLN A 1 92 ? 16.239 -10.118 -6.433 1.00 48.91 92 GLN A CA 1
ATOM 710 C C . GLN A 1 92 ? 15.915 -11.413 -5.657 1.00 48.91 92 GLN A C 1
ATOM 712 O O . GLN A 1 92 ? 15.599 -11.385 -4.469 1.00 48.91 92 GLN A O 1
ATOM 717 N N . LYS A 1 93 ? 1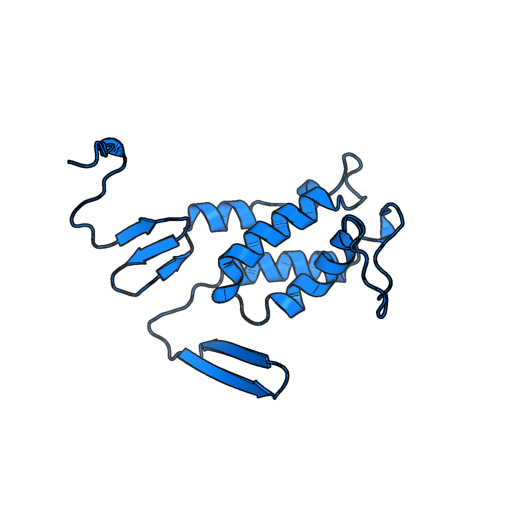5.973 -12.593 -6.292 1.00 44.88 93 LYS A N 1
ATOM 718 C CA . LYS A 1 93 ? 15.950 -13.859 -5.533 1.00 44.88 93 LYS A CA 1
ATOM 719 C C . LYS A 1 93 ? 17.376 -14.265 -5.174 1.00 44.88 93 LYS A C 1
ATOM 721 O O . LYS A 1 93 ? 18.136 -14.696 -6.036 1.00 44.88 93 LYS A O 1
ATOM 726 N N . ARG A 1 94 ? 17.709 -14.230 -3.873 1.00 43.44 94 ARG A N 1
ATOM 727 C CA . ARG A 1 94 ? 18.810 -15.047 -3.326 1.00 43.44 94 ARG A CA 1
ATOM 728 C C . ARG A 1 94 ? 18.612 -16.490 -3.817 1.00 43.44 94 ARG A C 1
ATOM 730 O O . ARG A 1 94 ? 17.467 -16.957 -3.814 1.00 43.44 94 ARG A O 1
ATOM 737 N N . PRO A 1 95 ? 19.667 -17.196 -4.251 1.00 41.38 95 PRO A N 1
ATOM 738 C CA . PRO A 1 95 ? 19.524 -18.494 -4.892 1.00 41.38 95 PRO A CA 1
ATOM 739 C C . PRO A 1 95 ? 18.855 -19.479 -3.929 1.00 41.38 95 PRO A C 1
ATOM 741 O O . PRO A 1 95 ? 19.469 -19.972 -2.986 1.00 41.38 95 PRO A O 1
ATOM 744 N N . ARG A 1 96 ? 17.575 -19.783 -4.164 1.00 48.09 96 ARG A N 1
ATOM 745 C CA . ARG A 1 96 ? 16.940 -20.959 -3.572 1.00 48.09 96 ARG A CA 1
ATOM 746 C C . ARG A 1 96 ? 17.414 -22.161 -4.375 1.00 48.09 96 ARG A C 1
ATOM 748 O O . ARG A 1 96 ? 17.175 -22.233 -5.579 1.00 48.09 96 ARG A O 1
ATOM 755 N N . LYS A 1 97 ? 18.084 -23.101 -3.706 1.00 42.78 97 LYS A N 1
ATOM 756 C CA . LYS A 1 97 ? 18.370 -24.440 -4.233 1.00 42.78 97 LYS A CA 1
ATOM 757 C C . LYS A 1 97 ? 17.034 -25.151 -4.488 1.00 42.78 97 LYS A C 1
ATOM 759 O O . LYS A 1 97 ? 16.537 -25.848 -3.617 1.00 42.78 97 LYS A O 1
ATOM 764 N N . SER A 1 98 ? 16.415 -24.946 -5.646 1.00 47.91 98 SER A N 1
ATOM 765 C CA . SER A 1 98 ? 15.296 -25.775 -6.093 1.00 47.91 98 SER A CA 1
ATOM 766 C C . SER A 1 98 ? 15.407 -26.040 -7.589 1.00 47.91 98 SER A C 1
ATOM 768 O O . SER A 1 98 ? 15.505 -25.121 -8.405 1.00 47.91 98 SER A O 1
ATOM 770 N N . LYS A 1 99 ? 15.456 -27.331 -7.923 1.00 48.38 99 LYS A N 1
ATOM 771 C CA . LYS A 1 99 ? 15.463 -27.880 -9.277 1.00 48.38 99 LYS A CA 1
ATOM 772 C C . LYS A 1 99 ? 14.011 -28.042 -9.726 1.00 48.38 99 LYS A C 1
ATOM 774 O O . LYS A 1 99 ? 13.437 -29.097 -9.509 1.00 48.38 99 LYS A O 1
ATOM 779 N N . SER A 1 100 ? 13.405 -27.007 -10.302 1.00 48.12 100 SER A N 1
ATOM 780 C CA . SER A 1 100 ? 12.165 -27.154 -11.079 1.00 48.12 100 SER A CA 1
ATOM 781 C C . SER A 1 100 ? 11.794 -25.828 -11.754 1.00 48.12 100 SER A C 1
ATOM 783 O O . SER A 1 100 ? 11.560 -24.833 -11.072 1.00 48.12 100 SER A O 1
ATOM 785 N N . ASN A 1 101 ? 11.772 -25.842 -13.091 1.00 44.28 101 ASN A N 1
ATOM 786 C CA . ASN A 1 101 ? 11.190 -24.863 -14.019 1.00 44.28 101 ASN A CA 1
ATOM 787 C C . ASN A 1 101 ? 11.422 -23.374 -13.710 1.00 44.28 101 ASN A C 1
ATOM 789 O O . ASN A 1 101 ? 10.595 -22.679 -13.120 1.00 44.28 101 ASN A O 1
ATOM 793 N N . LYS A 1 102 ? 12.553 -22.856 -14.205 1.00 47.00 102 LYS A N 1
ATOM 794 C CA . LYS A 1 102 ? 12.863 -21.423 -14.216 1.00 47.00 102 LYS A CA 1
ATOM 795 C C . LYS A 1 102 ? 12.026 -20.725 -15.298 1.00 47.00 102 LYS A C 1
ATOM 797 O O . LYS A 1 102 ? 12.313 -20.872 -16.480 1.00 47.00 102 LYS A O 1
ATOM 802 N N . ARG A 1 103 ? 11.023 -19.936 -14.898 1.00 48.09 103 ARG A N 1
ATOM 803 C CA . ARG A 1 103 ? 10.534 -18.820 -15.733 1.00 48.09 103 ARG A CA 1
ATOM 804 C C . ARG A 1 103 ? 11.695 -17.824 -15.907 1.00 48.09 103 ARG A C 1
ATOM 806 O O . ARG A 1 103 ? 12.469 -17.688 -14.953 1.00 48.09 103 ARG A O 1
ATOM 813 N N . PRO A 1 104 ? 11.856 -17.156 -17.063 1.00 44.97 104 PRO A N 1
ATOM 814 C CA . PRO A 1 104 ? 12.929 -16.186 -17.237 1.00 44.97 104 PRO A CA 1
ATOM 815 C C . PRO A 1 104 ? 12.681 -15.030 -16.262 1.00 44.97 104 PRO A C 1
ATOM 817 O O . PRO A 1 104 ? 11.708 -14.294 -16.376 1.00 44.97 104 PRO A O 1
ATOM 820 N N . LEU A 1 105 ? 13.518 -14.954 -15.232 1.00 53.50 105 LEU A N 1
ATOM 821 C CA . LEU A 1 105 ? 13.562 -13.876 -14.250 1.00 53.50 105 LEU A CA 1
ATOM 822 C C . LEU A 1 105 ? 14.733 -12.985 -14.662 1.00 53.50 105 LEU A C 1
ATOM 824 O O . LEU A 1 105 ? 15.790 -13.518 -14.995 1.00 53.50 105 LEU A O 1
ATOM 828 N N . LEU A 1 106 ? 14.533 -11.666 -14.695 1.00 52.91 106 LEU A N 1
ATOM 829 C CA . LEU A 1 106 ? 15.522 -10.689 -15.162 1.00 52.91 106 LEU A CA 1
ATOM 830 C C . LEU A 1 106 ? 16.861 -10.852 -14.423 1.00 52.91 106 LEU A C 1
ATOM 832 O O . LEU A 1 106 ? 17.035 -10.409 -13.292 1.00 52.91 106 LEU A O 1
ATOM 836 N N . THR A 1 107 ? 17.814 -11.500 -15.091 1.00 52.94 107 THR A N 1
ATOM 837 C CA . THR A 1 107 ? 19.219 -11.636 -14.677 1.00 52.94 107 THR A CA 1
ATOM 838 C C . THR A 1 107 ? 20.083 -10.468 -15.168 1.00 52.94 107 THR A C 1
ATOM 840 O O . THR A 1 107 ? 21.293 -10.478 -14.948 1.00 52.94 107 THR A O 1
ATOM 843 N N . ARG A 1 108 ? 19.489 -9.484 -15.863 1.00 66.81 108 ARG A N 1
ATOM 844 C CA . ARG A 1 108 ? 20.170 -8.305 -16.425 1.00 66.81 108 ARG A CA 1
ATOM 845 C C . ARG A 1 108 ? 19.755 -7.021 -15.707 1.00 66.81 108 ARG A C 1
ATOM 847 O O . ARG A 1 108 ? 18.659 -6.946 -15.156 1.00 66.81 108 ARG A O 1
ATOM 854 N N . LYS A 1 109 ? 20.630 -6.014 -15.759 1.00 72.19 109 LYS A N 1
ATOM 855 C CA . LYS A 1 109 ? 20.319 -4.637 -15.358 1.00 72.19 109 LYS A CA 1
ATOM 856 C C . LYS A 1 109 ? 19.182 -4.108 -16.244 1.00 72.19 109 LYS A C 1
ATOM 858 O O . LYS A 1 109 ? 19.225 -4.337 -17.453 1.00 72.19 109 LYS A O 1
ATOM 863 N N . LEU A 1 110 ? 18.192 -3.457 -15.634 1.00 81.00 110 LEU A N 1
ATOM 864 C CA . LEU A 1 110 ? 17.135 -2.772 -16.375 1.00 81.00 110 LEU A CA 1
ATOM 865 C C . LEU A 1 110 ? 17.723 -1.578 -17.133 1.00 81.00 110 LEU A C 1
ATOM 867 O O . LEU A 1 110 ? 18.667 -0.944 -16.656 1.00 81.00 110 LEU A O 1
ATOM 871 N N . GLY A 1 111 ? 17.176 -1.311 -18.309 1.00 82.88 111 GLY A N 1
ATOM 872 C CA . GLY A 1 111 ? 17.440 -0.121 -19.101 1.00 82.88 111 GLY A CA 1
ATOM 873 C C . GLY A 1 111 ? 16.190 0.754 -19.257 1.00 82.88 111 GLY A C 1
ATOM 874 O O . GLY A 1 111 ? 15.102 0.348 -18.845 1.00 82.88 111 GLY A O 1
ATOM 875 N N . PRO A 1 112 ? 16.340 1.929 -19.888 1.00 82.12 112 PRO A N 1
ATOM 876 C CA . PRO A 1 112 ? 15.250 2.866 -20.175 1.00 82.12 112 PRO A CA 1
ATOM 877 C C . PRO A 1 112 ? 14.032 2.222 -20.853 1.00 82.12 112 PRO A C 1
ATOM 879 O O . PRO A 1 112 ? 12.894 2.495 -20.488 1.00 82.12 112 PRO A O 1
ATOM 882 N N . ASP A 1 113 ? 14.274 1.306 -21.794 1.00 83.50 113 ASP A N 1
ATOM 883 C CA . ASP A 1 113 ? 13.221 0.674 -22.600 1.00 83.50 113 ASP A CA 1
ATOM 884 C C . ASP A 1 113 ? 12.420 -0.398 -21.839 1.00 83.50 113 ASP A C 1
ATOM 886 O O . ASP A 1 113 ? 11.410 -0.892 -22.342 1.00 83.50 113 ASP A O 1
ATOM 890 N N . ASP A 1 114 ? 12.867 -0.802 -20.642 1.00 85.38 114 ASP A N 1
ATOM 891 C CA . ASP A 1 114 ? 12.158 -1.807 -19.844 1.00 85.38 114 ASP A CA 1
ATOM 892 C C . ASP A 1 114 ? 10.897 -1.226 -19.173 1.00 85.38 114 ASP A C 1
ATOM 894 O O . ASP A 1 114 ? 9.992 -1.986 -18.823 1.00 85.38 114 ASP A O 1
ATOM 898 N N . TRP A 1 115 ? 10.792 0.101 -19.012 1.00 87.75 115 TRP A N 1
ATOM 899 C CA . TRP A 1 115 ? 9.556 0.743 -18.560 1.00 87.75 115 TRP A CA 1
ATOM 900 C C . TRP A 1 115 ? 8.607 0.960 -19.741 1.00 87.75 115 TRP A C 1
ATOM 902 O O . TRP A 1 115 ? 8.676 1.945 -20.474 1.00 87.75 115 TRP A O 1
ATOM 912 N N . THR A 1 116 ? 7.710 0.001 -19.945 1.00 89.38 116 THR A N 1
ATOM 913 C CA . THR A 1 116 ? 6.752 0.031 -21.053 1.00 89.38 116 THR A CA 1
ATOM 914 C C . THR A 1 116 ? 5.515 0.871 -20.728 1.00 89.38 116 THR A C 1
ATOM 916 O O . THR A 1 116 ? 5.196 1.133 -19.568 1.00 89.38 116 THR A O 1
ATOM 919 N N . GLN A 1 117 ? 4.737 1.223 -21.756 1.00 90.31 117 GLN A N 1
ATOM 920 C CA . GLN A 1 117 ? 3.436 1.882 -21.582 1.00 90.31 117 GLN A CA 1
ATOM 921 C C . GLN A 1 117 ? 2.480 1.074 -20.684 1.00 90.31 117 GLN A C 1
ATOM 923 O O . GLN A 1 117 ? 1.708 1.657 -19.925 1.00 90.31 117 GLN A O 1
ATOM 928 N N . GLU A 1 118 ? 2.561 -0.260 -20.723 1.00 88.50 118 GLU A N 1
ATOM 929 C CA . GLU A 1 118 ? 1.806 -1.147 -19.829 1.00 88.50 118 GLU A CA 1
ATOM 930 C C . GLU A 1 118 ? 2.193 -0.947 -18.356 1.00 88.50 118 GLU A C 1
ATOM 932 O O . GLU A 1 118 ? 1.334 -1.035 -17.482 1.00 88.50 118 GLU A O 1
ATOM 937 N N . CYS A 1 119 ? 3.464 -0.639 -18.068 1.00 87.88 119 CYS A N 1
ATOM 938 C CA . CYS A 1 119 ? 3.936 -0.345 -16.714 1.00 87.88 119 CYS A CA 1
ATOM 939 C C . CYS A 1 119 ? 3.387 0.993 -16.208 1.00 87.88 119 CYS A C 1
ATOM 941 O O . CYS A 1 119 ? 2.858 1.036 -15.097 1.00 87.88 119 CYS A O 1
ATOM 943 N N . SER A 1 120 ? 3.433 2.053 -17.026 1.00 90.69 120 SER A N 1
ATOM 944 C CA . SER A 1 120 ? 2.803 3.340 -16.684 1.00 90.69 120 SER A CA 1
ATOM 945 C C . SER A 1 120 ? 1.296 3.198 -16.476 1.00 90.69 120 SER A C 1
ATOM 947 O O . SER A 1 120 ? 0.740 3.790 -15.553 1.00 90.69 120 SER A O 1
ATOM 949 N N . GLN A 1 121 ? 0.618 2.407 -17.313 1.00 91.31 121 GLN A N 1
ATOM 950 C CA . GLN A 1 12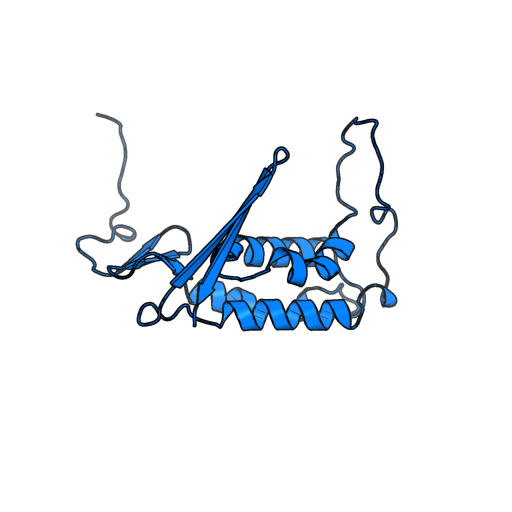1 ? -0.820 2.202 -17.164 1.00 91.31 121 GLN A CA 1
ATOM 951 C C . GLN A 1 121 ? -1.144 1.446 -15.877 1.00 91.31 121 GLN A C 1
ATOM 953 O O . GLN A 1 121 ? -1.937 1.929 -15.079 1.00 91.31 121 GLN A O 1
ATOM 958 N N . ALA A 1 122 ? -0.454 0.337 -15.614 1.00 89.31 122 ALA A N 1
ATOM 959 C CA . ALA A 1 122 ? -0.613 -0.408 -14.373 1.00 89.31 122 ALA A CA 1
ATOM 960 C C . ALA A 1 122 ? -0.325 0.434 -13.125 1.00 89.31 122 ALA A C 1
ATOM 962 O O . ALA A 1 122 ? -1.015 0.301 -12.118 1.00 89.31 122 ALA A O 1
ATOM 963 N N . PHE A 1 123 ? 0.688 1.302 -13.173 1.00 90.81 123 PHE A N 1
ATOM 964 C CA . PHE A 1 123 ? 0.989 2.225 -12.084 1.00 90.81 123 PHE A CA 1
ATOM 965 C C . PHE A 1 123 ? -0.192 3.162 -11.793 1.00 90.81 123 PHE A C 1
ATOM 967 O O . PHE A 1 123 ? -0.618 3.260 -10.640 1.00 90.81 123 PHE A O 1
ATOM 974 N N . ARG A 1 124 ? -0.763 3.781 -12.835 1.00 89.81 124 ARG A N 1
ATOM 975 C CA . ARG A 1 124 ? -1.940 4.655 -12.712 1.00 89.81 124 ARG A CA 1
ATOM 976 C C . ARG A 1 124 ? -3.174 3.903 -12.224 1.00 89.81 124 ARG A C 1
ATOM 978 O O . ARG A 1 124 ? -3.806 4.354 -11.273 1.00 89.81 124 ARG A O 1
ATOM 985 N N . ASP A 1 125 ? -3.461 2.737 -12.798 1.00 88.19 125 ASP A N 1
ATOM 986 C CA . ASP A 1 125 ? -4.616 1.916 -12.419 1.00 88.19 125 ASP A CA 1
ATOM 987 C C . ASP A 1 125 ? -4.547 1.527 -10.931 1.00 88.19 125 ASP A C 1
ATOM 989 O O . ASP A 1 125 ? -5.541 1.595 -10.208 1.00 88.19 125 ASP A O 1
ATOM 993 N N . LEU A 1 126 ? -3.357 1.173 -10.425 1.00 87.12 126 LEU A N 1
ATOM 994 C CA . LEU A 1 126 ? -3.168 0.849 -9.007 1.00 87.12 126 LEU A CA 1
ATOM 995 C C . LEU A 1 126 ? -3.403 2.057 -8.087 1.00 87.12 126 LEU A C 1
ATOM 997 O O . LEU A 1 126 ? -3.949 1.886 -6.996 1.00 87.12 126 LEU A O 1
ATOM 1001 N N . GLN A 1 127 ? -3.008 3.264 -8.502 1.00 85.81 127 GLN A N 1
ATOM 1002 C CA . GLN A 1 127 ? -3.275 4.488 -7.740 1.00 85.81 127 GLN A CA 1
ATOM 1003 C C . GLN A 1 127 ? -4.764 4.854 -7.750 1.00 85.81 127 GLN A C 1
ATOM 1005 O O . GLN A 1 127 ? -5.306 5.239 -6.714 1.00 85.81 127 GLN A O 1
ATOM 1010 N N . GLU A 1 128 ? -5.441 4.687 -8.885 1.00 83.25 128 GLU A N 1
ATOM 1011 C CA . GLU A 1 128 ? -6.866 4.989 -9.031 1.00 83.25 128 GLU A CA 1
ATOM 1012 C C . GLU A 1 128 ? -7.740 4.046 -8.192 1.00 83.25 128 GLU A C 1
ATOM 1014 O O . GLU A 1 128 ? -8.607 4.495 -7.440 1.00 83.25 128 GLU A O 1
ATOM 1019 N N . VAL A 1 129 ? -7.465 2.738 -8.218 1.00 79.81 129 VAL A N 1
ATOM 1020 C CA . VAL A 1 129 ? -8.238 1.766 -7.423 1.00 79.81 129 VAL A CA 1
ATOM 1021 C C . VAL A 1 129 ? -8.011 1.950 -5.916 1.00 79.81 129 VAL A C 1
ATOM 1023 O O . VAL A 1 129 ? -8.909 1.698 -5.112 1.00 79.81 129 VAL A O 1
ATOM 1026 N N . LEU A 1 130 ? -6.841 2.443 -5.499 1.00 76.50 130 LEU A N 1
ATOM 1027 C CA . LEU A 1 130 ? -6.599 2.811 -4.100 1.00 76.50 130 LEU A CA 1
ATOM 1028 C C . LEU A 1 130 ? -7.460 3.996 -3.635 1.00 76.50 130 LEU A C 1
ATOM 1030 O O . LEU A 1 130 ? -7.832 4.041 -2.458 1.00 76.50 130 LEU A O 1
ATOM 1034 N N . LEU A 1 131 ? -7.792 4.919 -4.543 1.00 70.00 131 LEU A N 1
ATOM 1035 C CA . LEU A 1 131 ? -8.694 6.046 -4.291 1.00 70.00 131 LEU A CA 1
ATOM 1036 C C . LEU A 1 131 ? -10.171 5.632 -4.302 1.00 70.00 131 LEU A C 1
ATOM 1038 O O . LEU A 1 131 ? -10.988 6.278 -3.644 1.00 70.00 131 LEU A O 1
ATOM 1042 N N . ALA A 1 132 ? -10.522 4.543 -4.990 1.00 62.22 132 ALA A N 1
ATOM 1043 C CA . ALA A 1 132 ? -11.875 4.003 -4.972 1.00 62.22 132 ALA A CA 1
ATOM 1044 C C . ALA A 1 132 ? -12.223 3.464 -3.567 1.00 62.22 132 ALA A C 1
ATOM 1046 O O . ALA A 1 132 ? -11.634 2.499 -3.059 1.00 62.22 132 ALA A O 1
ATOM 1047 N N . HIS A 1 133 ? -13.169 4.125 -2.894 1.00 58.16 133 HIS A N 1
ATOM 1048 C CA . HIS A 1 133 ? -13.681 3.710 -1.588 1.00 58.16 133 HIS A CA 1
ATOM 1049 C C . HIS A 1 133 ? -14.771 2.645 -1.763 1.00 58.16 133 HIS A C 1
ATOM 1051 O O . HIS A 1 133 ? -15.658 2.801 -2.601 1.00 58.16 133 HIS A O 1
ATOM 1057 N N . LEU A 1 134 ? -14.736 1.591 -0.942 1.00 59.16 134 LEU A N 1
ATOM 1058 C CA . LEU A 1 134 ? -15.839 0.632 -0.848 1.00 59.16 134 LEU A CA 1
ATOM 1059 C C . LEU A 1 134 ? -17.034 1.330 -0.192 1.00 59.16 134 LEU A C 1
ATOM 1061 O O . LEU A 1 134 ? -16.968 1.738 0.966 1.00 59.16 134 LEU A O 1
ATOM 1065 N N . ASP A 1 135 ? -18.112 1.540 -0.935 1.00 60.50 135 ASP A N 1
ATOM 1066 C CA . ASP A 1 135 ? -19.344 2.105 -0.380 1.00 60.50 135 ASP A CA 1
ATOM 1067 C C . ASP A 1 135 ? -20.126 1.009 0.361 1.00 60.50 135 ASP A C 1
ATOM 1069 O O . ASP A 1 135 ? -20.801 0.190 -0.259 1.00 60.50 135 ASP A O 1
ATOM 1073 N N . PHE A 1 136 ? -20.037 1.003 1.694 1.00 63.28 136 PHE A N 1
ATOM 1074 C CA . PHE A 1 136 ? -20.723 0.039 2.564 1.00 63.28 136 PHE A CA 1
ATOM 1075 C C . PHE A 1 136 ? -22.258 0.111 2.497 1.00 63.28 136 PHE A C 1
ATOM 1077 O O . PHE A 1 136 ? -22.933 -0.777 3.014 1.00 63.28 136 PHE A O 1
ATOM 1084 N N . SER A 1 137 ? -22.817 1.131 1.840 1.00 66.00 137 SER A N 1
ATOM 1085 C CA . SER A 1 137 ? -24.258 1.244 1.581 1.00 66.00 137 SER A CA 1
ATOM 1086 C C . SER A 1 137 ? -24.708 0.400 0.386 1.00 66.00 137 SER A C 1
ATOM 1088 O O . SER A 1 137 ? -25.909 0.213 0.178 1.00 66.00 137 SER A O 1
ATOM 1090 N N . LYS A 1 138 ? -23.767 -0.097 -0.424 1.00 70.62 138 LYS A N 1
ATOM 1091 C CA . LYS A 1 138 ? -24.045 -0.918 -1.605 1.00 70.62 138 LYS A CA 1
ATOM 1092 C C . LYS A 1 138 ? -23.858 -2.401 -1.310 1.00 70.62 138 LYS A C 1
ATOM 1094 O O . LYS A 1 138 ? -23.260 -2.809 -0.317 1.00 70.62 138 LYS A O 1
ATOM 1099 N N . ARG A 1 139 ? -24.402 -3.241 -2.191 1.00 75.31 139 ARG A N 1
ATOM 1100 C CA . ARG A 1 139 ? -24.338 -4.694 -2.034 1.00 75.31 139 ARG A CA 1
ATOM 1101 C C . ARG A 1 139 ? -22.938 -5.194 -2.382 1.00 75.31 139 ARG A C 1
ATOM 1103 O O . ARG A 1 139 ? -22.452 -4.958 -3.485 1.00 75.31 139 ARG A O 1
ATOM 1110 N N . PHE A 1 140 ? -22.357 -5.965 -1.471 1.00 78.25 140 PHE A N 1
ATOM 1111 C CA . PHE A 1 140 ? -21.153 -6.742 -1.738 1.00 78.25 140 PHE A CA 1
ATOM 1112 C C . PHE A 1 140 ? -21.509 -8.112 -2.321 1.00 78.25 140 PHE A C 1
ATOM 1114 O O . PHE A 1 140 ? -22.453 -8.764 -1.870 1.00 78.25 140 PHE A O 1
ATOM 1121 N N . ILE A 1 141 ? -20.728 -8.564 -3.297 1.00 80.75 141 ILE A N 1
ATOM 1122 C CA . ILE A 1 141 ? -20.779 -9.917 -3.848 1.00 80.75 141 ILE A CA 1
ATOM 1123 C C . ILE A 1 141 ? -19.426 -10.567 -3.604 1.00 80.75 141 ILE A C 1
ATOM 1125 O O . ILE A 1 141 ? -18.414 -10.124 -4.131 1.00 80.75 141 ILE A O 1
ATOM 1129 N N . LEU A 1 142 ? -19.403 -11.641 -2.823 1.00 82.94 142 LEU A N 1
ATOM 1130 C CA . LEU A 1 142 ? -18.215 -12.468 -2.672 1.00 82.94 142 LEU A CA 1
ATOM 1131 C C . LEU A 1 142 ? -18.294 -13.621 -3.675 1.00 82.94 142 LEU A C 1
ATOM 1133 O O . LEU A 1 142 ? -19.131 -14.510 -3.530 1.00 82.94 142 LEU A O 1
ATOM 1137 N N . SER A 1 143 ? -17.427 -13.602 -4.682 1.00 83.56 143 SER A N 1
ATOM 1138 C CA . SER A 1 143 ? -17.249 -14.722 -5.603 1.00 83.56 143 SER A CA 1
ATOM 1139 C C . SER A 1 143 ? -16.074 -15.566 -5.129 1.00 83.56 143 SER A C 1
ATOM 1141 O O . SER A 1 143 ? -14.975 -15.043 -4.948 1.00 83.56 143 SER A O 1
ATOM 1143 N N . VAL A 1 144 ? -16.299 -16.857 -4.893 1.00 88.06 144 VAL A N 1
ATOM 1144 C CA . VAL A 1 144 ? -15.268 -17.797 -4.439 1.00 88.06 144 VAL A CA 1
ATOM 1145 C C . VAL A 1 144 ? -15.185 -18.935 -5.441 1.00 88.06 144 VAL A C 1
ATOM 1147 O O . VAL A 1 144 ? -16.202 -19.551 -5.750 1.00 88.06 144 VAL A O 1
ATOM 1150 N N . ASP A 1 145 ? -13.978 -19.225 -5.911 1.00 89.75 145 ASP A N 1
ATOM 1151 C CA . ASP A 1 145 ? -13.675 -20.396 -6.727 1.00 89.75 145 ASP A CA 1
ATOM 1152 C C . ASP A 1 145 ? -12.600 -21.243 -6.035 1.00 89.75 145 ASP A C 1
ATOM 1154 O O . ASP A 1 145 ? -11.681 -20.725 -5.393 1.00 89.75 145 ASP A O 1
ATOM 1158 N N . ALA A 1 146 ? -12.722 -22.563 -6.125 1.00 88.50 146 ALA A N 1
ATOM 1159 C CA . ALA A 1 146 ? -11.819 -23.487 -5.456 1.00 88.50 146 ALA A CA 1
ATOM 1160 C C . ALA A 1 146 ? -11.465 -24.668 -6.358 1.00 88.50 146 ALA A C 1
ATOM 1162 O O . ALA A 1 146 ? -12.315 -25.275 -7.002 1.00 88.50 146 ALA A O 1
ATOM 1163 N N . SER A 1 147 ? -10.185 -25.031 -6.343 1.00 89.44 147 SER A N 1
ATOM 1164 C CA . SER A 1 147 ? -9.626 -26.180 -7.051 1.00 89.44 147 SER A CA 1
ATOM 1165 C C . SER A 1 147 ? -8.804 -27.050 -6.101 1.00 89.44 147 SER A C 1
ATOM 1167 O O . SER A 1 147 ? -8.446 -26.639 -4.996 1.00 89.44 147 SER A O 1
ATOM 1169 N N . THR A 1 148 ? -8.419 -28.243 -6.554 1.00 81.06 148 THR A N 1
ATOM 1170 C CA . THR A 1 148 ? -7.524 -29.138 -5.800 1.00 81.06 148 THR A CA 1
ATOM 1171 C C . THR A 1 148 ? -6.133 -28.542 -5.544 1.00 81.06 148 THR A C 1
ATOM 1173 O O . THR A 1 148 ? -5.429 -29.022 -4.660 1.00 81.06 148 THR A O 1
ATOM 1176 N N . ALA A 1 149 ? -5.732 -27.495 -6.277 1.00 77.56 149 ALA A N 1
ATOM 1177 C CA . ALA A 1 149 ? -4.455 -26.802 -6.106 1.00 77.56 149 ALA A CA 1
ATOM 1178 C C . ALA A 1 149 ? -4.536 -25.549 -5.207 1.00 77.56 149 ALA A C 1
ATOM 1180 O O . ALA A 1 149 ? -3.496 -25.046 -4.780 1.00 77.56 149 ALA A O 1
ATOM 1181 N N . GLY A 1 150 ? -5.737 -25.034 -4.915 1.00 64.50 150 GLY A N 1
ATOM 1182 C CA . GLY A 1 150 ? -5.924 -23.820 -4.114 1.00 64.50 150 GLY A CA 1
ATOM 1183 C C . GLY A 1 150 ? -7.291 -23.155 -4.299 1.00 64.50 150 GLY A C 1
ATOM 1184 O O . GLY A 1 150 ? -8.077 -23.560 -5.154 1.00 64.50 150 GLY A O 1
ATOM 1185 N N . PHE A 1 151 ? -7.551 -22.118 -3.500 1.00 75.88 151 PHE A N 1
ATOM 1186 C CA . PHE A 1 151 ? -8.783 -21.322 -3.509 1.00 75.88 151 PHE A CA 1
ATOM 1187 C C . PHE A 1 151 ? -8.496 -19.858 -3.871 1.00 75.88 151 PHE A C 1
ATOM 1189 O O . PHE A 1 151 ? -7.438 -19.324 -3.532 1.00 75.88 151 PHE A O 1
ATOM 1196 N N . GLY A 1 152 ? -9.444 -19.212 -4.547 1.00 76.25 152 GLY A N 1
ATOM 1197 C CA . GLY A 1 152 ? -9.434 -17.789 -4.870 1.00 76.25 152 GLY A CA 1
ATOM 1198 C C . GLY A 1 152 ? -10.776 -17.159 -4.510 1.00 76.25 152 GLY A C 1
ATOM 1199 O O . GLY A 1 152 ? -11.824 -17.769 -4.697 1.00 76.25 152 GLY A O 1
ATOM 1200 N N . ALA A 1 153 ? -10.752 -15.942 -3.976 1.00 79.44 153 ALA A N 1
ATOM 1201 C CA . ALA A 1 153 ? -11.960 -15.183 -3.687 1.00 79.44 153 ALA A CA 1
ATOM 1202 C C . ALA A 1 153 ? -11.797 -13.743 -4.173 1.00 79.44 153 ALA A C 1
ATOM 1204 O O . ALA A 1 153 ? -10.716 -13.165 -4.052 1.00 79.44 153 ALA A O 1
ATOM 1205 N N . VAL A 1 154 ? -12.873 -13.174 -4.708 1.00 76.31 154 VAL A N 1
ATOM 1206 C CA . VAL A 1 154 ? -12.956 -11.777 -5.137 1.00 76.31 154 VAL A CA 1
ATOM 1207 C C . VAL A 1 154 ? -14.188 -11.159 -4.490 1.00 76.31 154 VAL A C 1
ATOM 1209 O O . VAL A 1 154 ? -15.289 -11.700 -4.599 1.00 76.31 154 VAL A O 1
ATOM 1212 N N . LEU A 1 155 ? -13.993 -10.040 -3.797 1.00 73.56 155 LEU A N 1
ATOM 1213 C CA . LEU A 1 155 ? -15.073 -9.223 -3.258 1.00 73.56 155 LEU A CA 1
ATOM 1214 C C . LEU A 1 155 ? -15.391 -8.127 -4.277 1.00 73.56 155 LEU A C 1
ATOM 1216 O O . LEU A 1 155 ? -14.504 -7.355 -4.615 1.00 73.56 155 LEU A O 1
ATOM 1220 N N . LEU A 1 156 ? -16.632 -8.105 -4.754 1.00 71.88 156 LEU A N 1
ATOM 1221 C CA . LEU A 1 156 ? -17.163 -7.201 -5.771 1.00 71.88 156 LEU A CA 1
ATOM 1222 C C . LEU A 1 156 ? -18.204 -6.266 -5.158 1.00 71.88 156 LEU A C 1
ATOM 1224 O O . LEU A 1 156 ? -18.890 -6.644 -4.202 1.00 71.88 156 LEU A O 1
ATOM 1228 N N . GLN A 1 157 ? -18.389 -5.089 -5.749 1.00 68.12 157 GLN A N 1
ATOM 1229 C CA . GLN A 1 157 ? -19.423 -4.139 -5.338 1.00 68.12 157 GLN A CA 1
ATOM 1230 C C . GLN A 1 157 ? -20.182 -3.577 -6.555 1.00 68.12 157 GLN A C 1
ATOM 1232 O O . GLN A 1 157 ? -19.548 -3.144 -7.514 1.00 68.12 157 GLN A O 1
ATOM 1237 N N . ILE A 1 158 ? -21.527 -3.592 -6.523 1.00 60.22 158 ILE A N 1
ATOM 1238 C CA . ILE A 1 158 ? -22.411 -3.050 -7.587 1.00 60.22 158 ILE A CA 1
ATOM 1239 C C . ILE A 1 158 ? -23.042 -1.732 -7.135 1.00 60.22 158 ILE A C 1
ATOM 1241 O O . ILE A 1 158 ? -23.585 -1.716 -6.006 1.00 60.22 158 ILE A O 1
#

InterPro domains:
  IPR041577 Reverse transcriptase/retrotransposon-derived protein, RNase H-like domain [PF17919] (115-157)
  IPR043128 Reverse transcriptase/Diguanylate cyclase domain [G3DSA:3.30.70.270] (1-32)
  IPR043128 Reverse transcriptase/Diguanylate cyclase domain [G3DSA:3.30.70.270] (35-146)
  IPR043502 DNA/RNA polymerase superfamily [SSF56672] (1-157)
  IPR051320 Viral Replication and Maturation Polyprotein [PTHR33064] (1-156)

Secondary structure (DSSP, 8-state):
-------GGG---S-SEEEETTEEEETTEEEE-HHHHHHHHT--GGGGB-TTSSSB-HHHHHHHHHHHHHTGGGSTTHHHHTHHHHHHHTT--------S-------S---GGGS-HHHHHHHHHHHHHHH----TTSPEEEEEEEETTEEEEEEEE-

Radius of gyration: 19.75 Å; chains: 1; bounding box: 45×40×60 Å

Sequence (158 aa):
EHNLKLSPSKCQFLRRSVKFLGHVISQDGISRDPDKVEAIVKVTEADLMELDGVTPLPSKISSFLGMVIYYQHFIENCSVLAKPLFALTGGQKRPRKSKSNKRPLLTRKLGPDDWTQECSQAFRDLQEVLLAHLDFSKRFILSVDASTAGFGAVLLQI

pLDDT: mean 79.45, std 13.3, range [41.38, 92.0]

Foldseek 3Di:
DPPDDDDPVQDDPPDQWDDDPQWIQHPLGIHGNVVLLVVLLPDDLQQQADPVSQWGDLVSLVVSLVSLVVVCLQFFPLVVLCVLSVLSNQCPDDDDPDPDDDDDGPVDGTDRPSCDPSNVVSSVSSSVSSVDTDDSVFDWDWDKDADPVGIDIGIDTD